Protein AF-A0AA42AV29-F1 (afdb_monomer_lite)

Foldseek 3Di:
DPLDDDPVVCVVCPVVLVVQCPDPDPVSVVVSVVSVVVVVVVVVVVVVVVD

Sequence (51 aa):
MVARFFPSLLSGTGEDLVNLLKEDSETIKEGILHVLARAGGSIREQLALTS

pLDDT: mean 77.79, std 15.46, range [40.03, 91.19]

Structure (mmCIF, N/CA/C/O backbone):
data_AF-A0AA42AV29-F1
#
_entry.id   AF-A0AA42AV29-F1
#
loop_
_atom_site.group_PDB
_atom_site.id
_atom_site.type_symbol
_atom_site.label_atom_id
_atom_site.label_alt_id
_atom_site.label_comp_id
_atom_site.label_asym_id
_atom_site.label_entity_id
_atom_site.label_seq_id
_atom_site.pdbx_PDB_ins_code
_atom_site.Cartn_x
_atom_site.Cartn_y
_atom_site.Cartn_z
_atom_site.occupancy
_atom_site.B_iso_or_equiv
_atom_site.auth_seq_id
_atom_site.auth_comp_id
_atom_site.auth_asym_id
_atom_site.auth_atom_id
_atom_site.pdbx_PDB_model_num
ATOM 1 N N . MET A 1 1 ? 4.410 -18.045 2.532 1.00 40.03 1 MET A N 1
ATOM 2 C CA . MET A 1 1 ? 4.513 -18.081 1.054 1.00 40.03 1 MET A CA 1
ATOM 3 C C . MET A 1 1 ? 3.248 -17.511 0.387 1.00 40.03 1 MET A C 1
ATOM 5 O O . MET A 1 1 ? 2.650 -18.184 -0.430 1.00 40.03 1 MET A O 1
ATOM 9 N N . VAL A 1 2 ? 2.816 -16.276 0.700 1.00 46.09 2 VAL A N 1
ATOM 10 C CA . VAL A 1 2 ? 1.590 -15.694 0.078 1.00 46.09 2 VAL A CA 1
ATOM 11 C C . VAL A 1 2 ? 1.743 -14.222 -0.341 1.00 46.09 2 VAL A C 1
ATOM 13 O O . VAL A 1 2 ? 1.048 -13.757 -1.231 1.00 46.09 2 VAL A O 1
ATOM 16 N N . ALA A 1 3 ? 2.718 -13.479 0.185 1.00 44.19 3 ALA A N 1
ATOM 17 C CA . ALA A 1 3 ? 2.829 -12.040 -0.074 1.00 44.19 3 ALA A CA 1
ATOM 18 C C . ALA A 1 3 ? 3.696 -11.662 -1.296 1.00 44.19 3 ALA A C 1
ATOM 20 O O . ALA A 1 3 ? 4.309 -10.595 -1.277 1.00 44.19 3 ALA A O 1
ATOM 21 N N . ARG A 1 4 ? 3.869 -12.534 -2.308 1.00 52.50 4 ARG A N 1
ATOM 22 C CA . ARG A 1 4 ? 4.736 -12.199 -3.462 1.00 52.50 4 ARG A CA 1
ATOM 23 C C . ARG A 1 4 ? 3.997 -11.602 -4.654 1.00 52.50 4 ARG A C 1
ATOM 25 O O . ARG A 1 4 ? 4.620 -10.815 -5.343 1.00 52.50 4 ARG A O 1
ATOM 32 N N . PHE A 1 5 ? 2.729 -11.895 -4.914 1.00 56.56 5 PHE A N 1
ATOM 33 C CA . PHE A 1 5 ? 2.145 -11.414 -6.166 1.00 56.56 5 PHE A CA 1
ATOM 34 C C . PHE A 1 5 ? 0.643 -11.263 -6.087 1.00 56.56 5 PHE A C 1
ATOM 36 O O . PHE A 1 5 ? -0.066 -12.183 -6.457 1.00 56.56 5 PHE A O 1
ATOM 43 N N . PHE A 1 6 ? 0.183 -10.078 -5.695 1.00 53.47 6 PHE A N 1
ATOM 44 C CA . PHE A 1 6 ? -1.080 -9.562 -6.214 1.00 53.47 6 PHE A 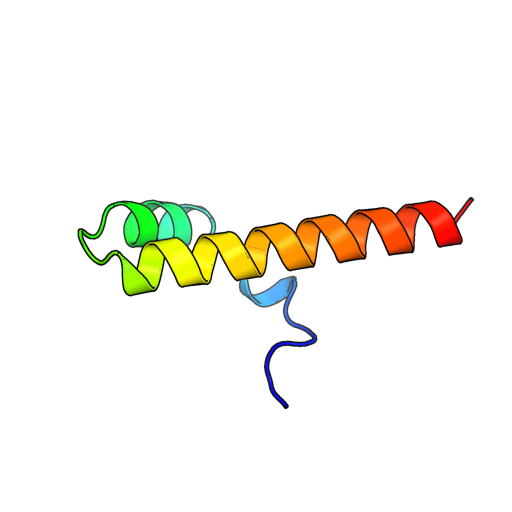CA 1
ATOM 45 C C . PHE A 1 6 ? -1.035 -8.033 -6.347 1.00 53.47 6 PHE A C 1
ATOM 47 O O . PHE A 1 6 ? -1.745 -7.329 -5.633 1.00 53.47 6 PHE A O 1
ATOM 54 N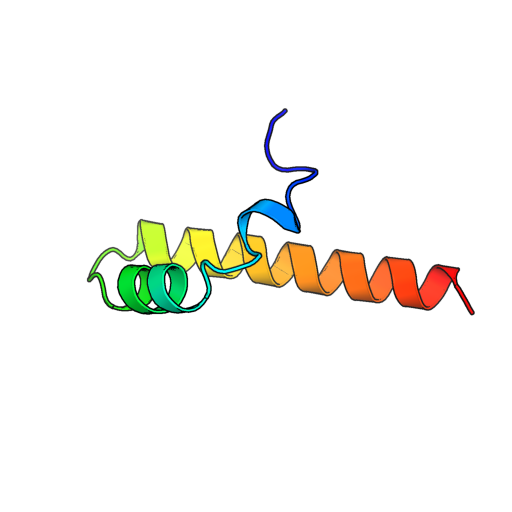 N . PRO A 1 7 ? -0.241 -7.486 -7.286 1.00 52.03 7 PRO A N 1
ATOM 55 C CA . PRO A 1 7 ? -0.425 -6.099 -7.723 1.00 52.03 7 PRO A CA 1
ATOM 56 C C . PRO A 1 7 ? -1.876 -5.840 -8.172 1.00 52.03 7 PRO A C 1
ATOM 58 O O . PRO A 1 7 ? -2.397 -4.743 -8.020 1.00 52.03 7 PRO A O 1
ATOM 61 N N . SER A 1 8 ? -2.550 -6.884 -8.665 1.00 51.97 8 SER A N 1
ATOM 62 C CA . SER A 1 8 ? -3.953 -6.891 -9.077 1.00 51.97 8 SER A CA 1
ATOM 63 C C . SER A 1 8 ? -4.974 -6.991 -7.934 1.00 51.97 8 SER A C 1
ATOM 65 O O . SER A 1 8 ? -6.116 -6.620 -8.174 1.00 51.97 8 SER A O 1
ATOM 67 N N . LEU A 1 9 ? -4.608 -7.406 -6.705 1.00 53.03 9 LEU A N 1
ATOM 68 C CA . LEU A 1 9 ? -5.521 -7.304 -5.542 1.00 53.03 9 LEU A CA 1
ATOM 69 C C . LEU A 1 9 ? -5.755 -5.849 -5.139 1.00 53.03 9 LEU A C 1
ATOM 71 O O . LEU A 1 9 ? -6.754 -5.560 -4.500 1.00 53.03 9 LEU A O 1
ATOM 75 N N . LEU A 1 10 ? -4.833 -4.954 -5.506 1.00 57.06 10 LEU A N 1
ATOM 76 C CA . LEU A 1 10 ? -4.931 -3.529 -5.213 1.00 57.06 10 LEU A CA 1
ATOM 77 C C . LEU A 1 10 ? -5.590 -2.725 -6.344 1.00 57.06 10 LEU A C 1
ATOM 79 O O . LEU A 1 10 ? -5.817 -1.522 -6.208 1.00 57.06 10 LEU A O 1
ATOM 83 N N . SER A 1 11 ? -5.902 -3.373 -7.473 1.00 54.47 11 SER A N 1
ATOM 84 C CA . SER A 1 11 ? -6.618 -2.737 -8.576 1.00 54.47 11 SER A CA 1
ATOM 85 C C . SER A 1 11 ? -8.071 -2.520 -8.157 1.00 54.47 11 SER A C 1
ATOM 87 O O . SER A 1 11 ? -8.858 -3.458 -8.103 1.00 54.47 11 SER A O 1
ATOM 89 N N . GLY A 1 12 ? -8.401 -1.277 -7.802 1.00 64.31 12 GLY A N 1
ATOM 90 C CA . GLY A 1 12 ? -9.738 -0.881 -7.351 1.00 64.31 12 GLY A CA 1
ATOM 91 C C . GLY A 1 12 ? -9.916 -0.767 -5.834 1.00 64.31 12 GLY A C 1
ATOM 92 O O . GLY A 1 12 ? -10.929 -0.233 -5.410 1.00 64.31 12 GLY A O 1
ATOM 93 N N . THR A 1 13 ? -8.937 -1.161 -5.011 1.00 73.50 13 THR A N 1
ATOM 94 C CA . THR A 1 13 ? -9.051 -1.109 -3.534 1.00 73.50 13 THR A CA 1
ATOM 95 C C . THR A 1 13 ? -8.390 0.125 -2.916 1.00 73.50 13 THR A C 1
ATOM 97 O O . THR A 1 13 ? -8.093 0.137 -1.723 1.00 73.50 13 THR A O 1
ATOM 100 N N . GLY A 1 14 ? -8.074 1.153 -3.710 1.00 75.81 14 GLY A N 1
ATOM 101 C CA . GLY A 1 14 ? -7.420 2.364 -3.202 1.00 75.81 14 GLY A CA 1
ATOM 102 C C . GLY A 1 14 ? -8.256 3.052 -2.119 1.00 75.81 14 GLY A C 1
ATOM 103 O O . GLY A 1 14 ? -7.726 3.451 -1.086 1.00 75.81 14 GLY A O 1
ATOM 104 N N . GLU A 1 15 ? -9.571 3.117 -2.323 1.00 82.12 15 GLU A N 1
ATOM 105 C CA . GLU A 1 15 ? -10.518 3.678 -1.354 1.00 82.12 15 GLU A CA 1
ATOM 106 C C . GLU A 1 15 ? -10.643 2.812 -0.096 1.00 82.12 15 GLU A C 1
ATOM 108 O O . GLU A 1 15 ? -10.605 3.338 1.016 1.00 82.12 15 GLU A O 1
ATOM 113 N N . ASP A 1 16 ? -10.685 1.488 -0.253 1.00 82.69 16 ASP A N 1
ATOM 114 C CA . ASP A 1 16 ? -10.695 0.546 0.870 1.00 82.69 16 ASP A CA 1
ATOM 115 C C . ASP A 1 16 ? -9.405 0.630 1.692 1.00 82.69 16 ASP A C 1
ATOM 117 O O . ASP A 1 16 ? -9.448 0.608 2.919 1.00 82.69 16 ASP A O 1
ATOM 121 N N . LEU A 1 17 ? -8.255 0.806 1.035 1.00 82.81 17 LEU A N 1
ATOM 122 C CA . LEU A 1 17 ? -6.967 0.990 1.699 1.00 82.81 17 LEU A CA 1
ATOM 123 C C . LEU A 1 17 ? -6.922 2.307 2.484 1.00 82.81 17 LEU A C 1
ATOM 125 O O . LEU A 1 17 ? -6.429 2.342 3.610 1.00 82.81 17 LEU A O 1
ATOM 129 N N . VAL A 1 18 ? -7.462 3.386 1.913 1.00 83.94 18 VAL A N 1
ATOM 130 C CA . VAL A 1 18 ? -7.592 4.681 2.596 1.00 83.94 18 VAL A CA 1
ATOM 131 C C . VAL A 1 18 ? -8.538 4.577 3.790 1.00 83.94 18 VAL A C 1
ATOM 133 O O . VAL A 1 18 ? -8.275 5.183 4.825 1.00 83.94 18 VAL A O 1
ATOM 136 N N . ASN A 1 19 ? -9.620 3.807 3.685 1.00 87.00 19 ASN A N 1
ATOM 137 C CA . ASN A 1 19 ? -10.524 3.569 4.808 1.00 87.00 19 ASN A CA 1
ATOM 138 C C . ASN A 1 19 ? -9.864 2.725 5.900 1.00 87.00 19 ASN A C 1
ATOM 140 O O . ASN A 1 19 ? -9.987 3.058 7.074 1.00 87.00 19 ASN A O 1
ATOM 144 N N . LEU A 1 20 ? -9.080 1.718 5.521 1.00 84.56 20 LEU A N 1
ATOM 145 C CA . LEU A 1 20 ? -8.325 0.887 6.452 1.00 84.56 20 LEU A CA 1
ATOM 146 C C . LEU A 1 20 ? -7.241 1.685 7.206 1.00 84.56 20 LEU A C 1
ATOM 148 O O . LEU A 1 20 ? -7.005 1.444 8.384 1.00 84.56 20 LEU A O 1
ATOM 152 N N . LEU A 1 21 ? -6.630 2.691 6.568 1.00 85.62 21 LEU A N 1
ATOM 153 C CA . LEU A 1 21 ? -5.692 3.621 7.219 1.00 85.62 21 LEU A CA 1
ATOM 154 C C . LEU A 1 21 ? -6.351 4.553 8.246 1.00 85.62 21 LEU A C 1
ATOM 156 O O . LEU A 1 21 ? -5.660 5.072 9.124 1.00 85.62 21 LEU A O 1
ATOM 160 N N . LYS A 1 22 ? -7.659 4.800 8.126 1.00 87.38 22 LYS A N 1
ATOM 161 C CA . LYS A 1 22 ? -8.411 5.619 9.089 1.00 87.38 22 LYS A CA 1
ATOM 162 C C . LYS A 1 22 ? -8.760 4.844 10.356 1.00 87.38 22 LYS A C 1
ATOM 164 O O . LYS A 1 22 ? -9.146 5.473 11.338 1.00 87.38 22 LYS A O 1
ATOM 169 N N . GLU A 1 23 ? -8.653 3.516 10.349 1.00 87.12 23 GLU A N 1
ATOM 170 C CA . GLU A 1 23 ? -8.840 2.735 11.566 1.00 87.12 23 GLU A CA 1
ATOM 171 C C . GLU A 1 23 ? -7.707 3.004 12.559 1.00 87.12 23 GLU A C 1
ATOM 173 O O . GLU A 1 23 ? -6.534 3.081 12.187 1.00 87.12 23 GLU A O 1
ATOM 178 N N . ASP A 1 24 ? -8.040 3.114 13.848 1.00 87.19 24 ASP A N 1
ATOM 179 C CA . ASP A 1 24 ? -7.060 3.399 14.900 1.00 87.19 24 ASP A CA 1
ATOM 180 C C . ASP A 1 24 ? -6.344 2.132 15.390 1.00 87.19 24 ASP A C 1
ATOM 182 O O . ASP A 1 24 ? -6.287 1.807 16.574 1.00 87.19 24 ASP A O 1
ATOM 186 N N . SER A 1 25 ? -5.839 1.362 14.429 1.00 91.19 25 SER A N 1
ATOM 187 C CA . SER A 1 25 ? -5.088 0.138 14.661 1.00 91.19 25 SER A CA 1
ATOM 188 C C . SER A 1 25 ? -3.668 0.315 14.145 1.00 91.19 25 SER A C 1
ATOM 190 O O . SER A 1 25 ? -3.396 0.220 12.947 1.00 91.19 25 SER A O 1
ATOM 192 N N . GLU A 1 26 ? -2.740 0.555 15.068 1.00 91.19 26 GLU A N 1
ATOM 193 C CA . GLU A 1 26 ? -1.318 0.732 14.753 1.00 91.19 26 GLU A CA 1
ATOM 194 C C . GLU A 1 26 ? -0.737 -0.477 14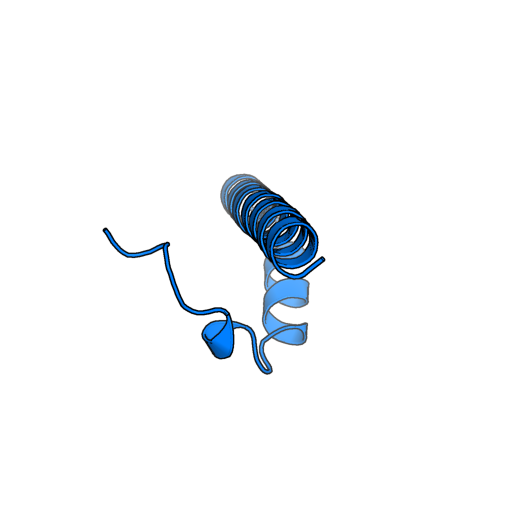.005 1.00 91.19 26 GLU A C 1
ATOM 196 O O . GLU A 1 26 ? 0.045 -0.321 13.071 1.00 91.19 26 GLU A O 1
ATOM 201 N N . THR A 1 27 ? -1.183 -1.694 14.338 1.00 88.56 27 THR A N 1
ATOM 202 C CA . THR A 1 27 ? -0.762 -2.921 13.642 1.00 88.56 27 THR A CA 1
ATOM 203 C C . THR A 1 27 ? -1.176 -2.927 12.171 1.00 88.56 27 THR A C 1
ATOM 205 O O . THR A 1 27 ? -0.413 -3.376 11.315 1.00 88.56 27 THR A O 1
ATOM 208 N N . ILE A 1 28 ? -2.373 -2.424 11.864 1.00 87.00 28 ILE A N 1
ATOM 209 C CA . ILE A 1 28 ? -2.872 -2.342 10.490 1.00 87.00 28 ILE A CA 1
ATOM 210 C C . ILE A 1 28 ? -2.090 -1.283 9.706 1.00 87.00 28 ILE A C 1
ATOM 212 O O . ILE A 1 28 ? -1.620 -1.570 8.603 1.00 87.00 28 ILE A O 1
ATOM 216 N N . LYS A 1 29 ? -1.886 -0.093 10.286 1.00 88.81 29 LYS A N 1
ATOM 217 C CA . LYS A 1 29 ? -1.123 0.998 9.655 1.00 88.81 29 LYS A CA 1
ATOM 218 C C . LYS A 1 29 ? 0.312 0.568 9.330 1.00 88.81 29 LYS A C 1
ATOM 220 O O . LYS A 1 29 ? 0.768 0.765 8.203 1.00 88.81 29 LYS A O 1
ATOM 225 N N . GLU A 1 30 ? 0.988 -0.089 10.273 1.00 90.69 30 GLU A N 1
ATOM 226 C CA . GLU A 1 30 ? 2.347 -0.611 10.081 1.00 90.69 30 GLU A CA 1
ATOM 227 C C . GLU A 1 30 ? 2.399 -1.680 8.977 1.00 90.69 30 GLU A C 1
ATOM 229 O O . GLU A 1 30 ? 3.272 -1.656 8.105 1.00 90.69 30 GLU A O 1
ATOM 234 N N . GLY A 1 31 ? 1.419 -2.591 8.950 1.00 88.44 31 GLY A N 1
ATOM 235 C CA . GLY A 1 31 ? 1.311 -3.606 7.902 1.00 88.44 31 GLY A CA 1
ATOM 236 C C . GLY A 1 31 ? 1.164 -3.002 6.501 1.00 88.44 31 GLY A C 1
ATOM 237 O O . GLY A 1 31 ? 1.847 -3.431 5.566 1.00 88.44 31 GLY A O 1
ATOM 238 N N . ILE A 1 32 ? 0.320 -1.976 6.357 1.00 87.19 32 ILE A N 1
ATOM 239 C CA . ILE A 1 32 ? 0.129 -1.250 5.093 1.00 87.19 32 ILE A CA 1
ATOM 240 C C . ILE A 1 32 ? 1.428 -0.564 4.665 1.00 87.19 32 ILE A C 1
ATOM 242 O O . ILE A 1 32 ? 1.848 -0.712 3.513 1.00 87.19 32 ILE A O 1
ATOM 246 N N . LEU A 1 33 ? 2.094 0.138 5.587 1.00 89.50 33 LEU A N 1
ATOM 247 C CA . LEU A 1 33 ? 3.353 0.827 5.312 1.00 89.50 33 LEU A CA 1
ATOM 248 C C . LEU A 1 33 ? 4.420 -0.143 4.790 1.00 89.50 33 LEU A C 1
ATOM 250 O O . LEU A 1 33 ? 5.059 0.124 3.769 1.00 89.50 33 LEU A O 1
ATOM 254 N N . HIS A 1 34 ? 4.567 -1.302 5.435 1.00 89.06 34 HIS A N 1
ATOM 255 C CA . HIS A 1 34 ? 5.543 -2.315 5.045 1.00 89.06 34 HIS A CA 1
ATOM 256 C C . HIS A 1 34 ? 5.277 -2.876 3.638 1.00 89.06 34 HIS A C 1
ATOM 258 O O . HIS A 1 34 ? 6.200 -3.031 2.832 1.00 89.06 34 HIS A O 1
ATOM 264 N N . VAL A 1 35 ? 4.011 -3.161 3.315 1.00 86.69 35 VAL A N 1
ATOM 265 C CA . VAL A 1 35 ? 3.617 -3.659 1.988 1.00 86.69 35 VAL A CA 1
ATOM 266 C C . VAL A 1 35 ? 3.895 -2.615 0.905 1.00 86.69 35 VAL A C 1
ATOM 268 O O . VAL A 1 35 ? 4.483 -2.960 -0.123 1.00 86.69 35 VAL A O 1
ATOM 271 N N . LEU A 1 36 ? 3.532 -1.348 1.138 1.00 88.88 36 LEU A N 1
ATOM 272 C CA . LEU A 1 36 ? 3.767 -0.260 0.184 1.00 88.88 36 LEU A CA 1
ATOM 273 C C . LEU A 1 36 ? 5.261 0.002 -0.035 1.00 88.88 36 LEU A C 1
ATOM 275 O O . LEU A 1 36 ? 5.698 0.117 -1.181 1.00 88.88 36 LEU A O 1
ATOM 279 N N . ALA A 1 37 ? 6.061 0.028 1.035 1.00 89.31 37 ALA A N 1
ATOM 280 C CA . ALA A 1 37 ? 7.511 0.194 0.943 1.00 89.31 37 ALA A CA 1
ATOM 281 C C . ALA A 1 37 ? 8.154 -0.920 0.102 1.00 89.31 37 ALA A C 1
ATOM 283 O O . ALA A 1 37 ? 8.971 -0.655 -0.785 1.00 89.31 37 ALA A O 1
ATOM 284 N N . ARG A 1 38 ? 7.735 -2.172 0.326 1.00 88.19 38 ARG A N 1
ATOM 285 C CA . ARG A 1 38 ? 8.219 -3.326 -0.435 1.00 88.19 38 ARG A CA 1
ATOM 286 C C . ARG A 1 38 ? 7.798 -3.269 -1.904 1.00 88.19 38 ARG A C 1
ATOM 288 O O . ARG A 1 38 ? 8.630 -3.522 -2.772 1.00 88.19 38 ARG A O 1
ATOM 295 N N . ALA A 1 39 ? 6.547 -2.908 -2.193 1.00 85.62 39 ALA A N 1
ATOM 296 C CA . ALA A 1 39 ? 6.062 -2.747 -3.564 1.00 85.62 39 ALA A CA 1
ATOM 297 C C . ALA A 1 39 ? 6.841 -1.653 -4.314 1.00 85.62 39 ALA A C 1
ATOM 299 O O . ALA A 1 39 ? 7.315 -1.893 -5.424 1.00 85.62 39 ALA A O 1
ATOM 300 N N . GLY A 1 40 ? 7.047 -0.490 -3.686 1.00 86.06 40 GLY A N 1
ATOM 301 C CA . GLY A 1 40 ? 7.847 0.600 -4.249 1.00 86.06 40 GLY A CA 1
ATOM 302 C C . GLY A 1 40 ? 9.299 0.195 -4.525 1.00 86.06 40 GLY A C 1
ATOM 303 O O . GLY A 1 40 ? 9.837 0.524 -5.582 1.00 86.06 40 GLY A O 1
ATOM 304 N N . GLY A 1 41 ? 9.917 -0.571 -3.618 1.00 88.25 41 GLY A N 1
ATOM 305 C CA . GLY A 1 41 ? 11.248 -1.152 -3.817 1.00 88.25 41 GLY A CA 1
ATOM 306 C C . GLY A 1 41 ? 11.311 -2.078 -5.034 1.00 88.25 41 GLY A C 1
ATOM 307 O O . GLY A 1 41 ? 12.148 -1.877 -5.911 1.00 88.25 41 GLY A O 1
ATOM 308 N N . SER A 1 42 ? 10.374 -3.026 -5.144 1.00 86.25 42 SER A N 1
ATOM 309 C CA . SER A 1 42 ? 10.308 -3.946 -6.286 1.00 86.25 42 SER A CA 1
ATOM 310 C C . SER A 1 42 ? 10.027 -3.240 -7.616 1.00 86.25 42 SER A C 1
ATOM 312 O O . SER A 1 42 ? 10.601 -3.623 -8.629 1.00 86.25 42 SER A O 1
ATOM 314 N N . ILE A 1 43 ? 9.194 -2.192 -7.640 1.00 87.44 43 ILE A N 1
ATOM 315 C CA . ILE A 1 43 ? 8.976 -1.381 -8.851 1.00 87.44 43 ILE A CA 1
ATOM 316 C C . ILE A 1 43 ? 10.283 -0.705 -9.278 1.00 87.44 43 ILE A C 1
ATOM 318 O O . ILE A 1 43 ? 10.649 -0.773 -10.448 1.00 87.44 43 ILE A O 1
ATOM 322 N N . ARG A 1 44 ? 11.016 -0.097 -8.334 1.00 88.38 44 ARG A N 1
ATOM 323 C CA . ARG A 1 44 ? 12.331 0.508 -8.600 1.00 88.38 44 ARG A CA 1
ATOM 324 C C . ARG A 1 44 ? 13.329 -0.498 -9.169 1.00 88.38 44 ARG A C 1
ATOM 326 O O . ARG A 1 44 ? 14.021 -0.176 -10.128 1.00 88.38 44 ARG A O 1
ATOM 333 N N . GLU A 1 45 ? 13.396 -1.697 -8.595 1.00 90.81 45 GLU A N 1
ATOM 334 C CA . GLU A 1 45 ? 14.257 -2.780 -9.086 1.00 90.81 45 GLU A CA 1
ATOM 335 C C . GLU A 1 45 ? 13.873 -3.212 -10.503 1.00 9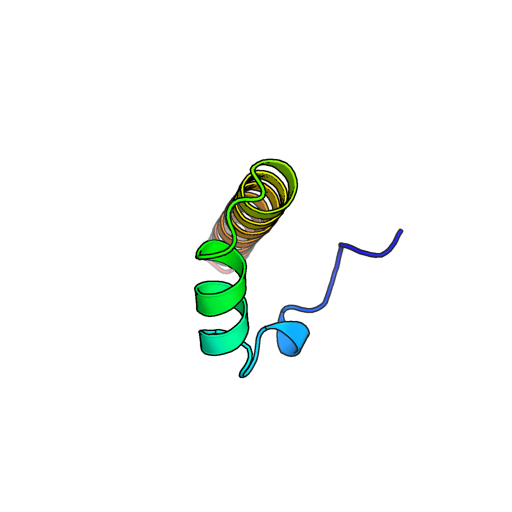0.81 45 GLU A C 1
ATOM 337 O O . GLU A 1 45 ? 14.741 -3.337 -11.361 1.00 90.81 45 GLU A O 1
ATOM 342 N N . GLN A 1 46 ? 12.580 -3.412 -10.772 1.00 86.12 46 GLN A N 1
ATOM 343 C CA . GLN A 1 46 ? 12.106 -3.798 -12.103 1.00 86.12 46 GLN A CA 1
ATOM 344 C C . GLN A 1 46 ? 12.402 -2.718 -13.147 1.00 86.12 46 GLN A C 1
ATOM 346 O O . GLN A 1 46 ? 12.906 -3.051 -14.213 1.00 86.12 46 GLN A O 1
ATOM 351 N N . LEU A 1 47 ? 12.176 -1.440 -12.823 1.00 84.75 47 LEU A N 1
ATOM 352 C CA . LEU A 1 47 ? 12.499 -0.319 -13.712 1.00 84.75 47 LEU A CA 1
ATOM 353 C C . LEU A 1 47 ? 13.997 -0.245 -14.033 1.00 84.75 47 LEU A C 1
ATOM 355 O O . LEU A 1 47 ? 14.362 0.003 -15.182 1.00 84.75 47 LEU A O 1
ATOM 359 N N . ALA A 1 48 ? 14.855 -0.502 -13.042 1.00 89.44 48 ALA A N 1
ATOM 360 C CA . ALA A 1 48 ? 16.303 -0.539 -13.231 1.00 89.44 48 ALA A CA 1
ATOM 361 C C . ALA A 1 48 ? 16.767 -1.706 -14.124 1.00 89.44 48 ALA A C 1
ATOM 363 O 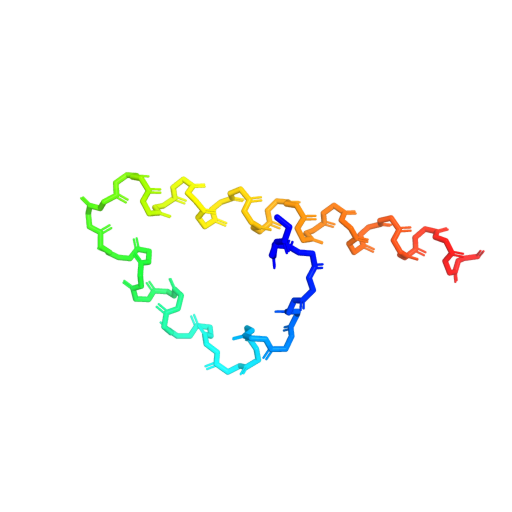O . ALA A 1 48 ? 17.780 -1.578 -14.802 1.00 89.44 48 ALA A O 1
ATOM 364 N N . LEU A 1 49 ? 16.040 -2.830 -14.135 1.00 87.06 49 LEU A N 1
ATOM 365 C CA . LEU A 1 49 ? 16.334 -3.994 -14.984 1.00 87.06 49 LEU A CA 1
ATOM 366 C C . LEU A 1 49 ? 15.860 -3.823 -16.433 1.00 87.06 49 LEU A C 1
ATOM 368 O O . LEU A 1 49 ? 16.394 -4.472 -17.326 1.00 87.06 49 LEU A O 1
ATOM 372 N N . THR A 1 50 ? 14.849 -2.987 -16.666 1.00 80.88 50 THR A N 1
ATOM 373 C CA . THR A 1 50 ? 14.300 -2.695 -18.002 1.00 80.88 50 THR A CA 1
ATOM 374 C C . THR A 1 50 ? 14.975 -1.508 -18.708 1.00 80.88 50 THR A C 1
ATOM 376 O O . THR A 1 50 ? 14.388 -0.956 -19.637 1.00 80.88 50 THR A O 1
ATOM 379 N N . SER A 1 51 ? 16.172 -1.100 -18.266 1.00 56.06 51 SER A N 1
ATOM 380 C CA . SER A 1 51 ? 16.969 -0.005 -18.854 1.00 56.06 51 SER A CA 1
ATOM 381 C C . SER A 1 51 ? 18.098 -0.507 -19.749 1.00 56.06 51 SER A C 1
ATOM 383 O O . SER A 1 51 ? 18.678 -1.566 -19.425 1.00 56.06 51 SER A O 1
#

Radius of gyration: 12.84 Å; chains: 1; bounding box: 28×24×34 Å

Secondary structure (DSSP, 8-state):
--TT--GGGGTT-HHHHHHHHTSS-HHHHHHHHHHHHHHHHHHHHHHHHT-

Organism: Papave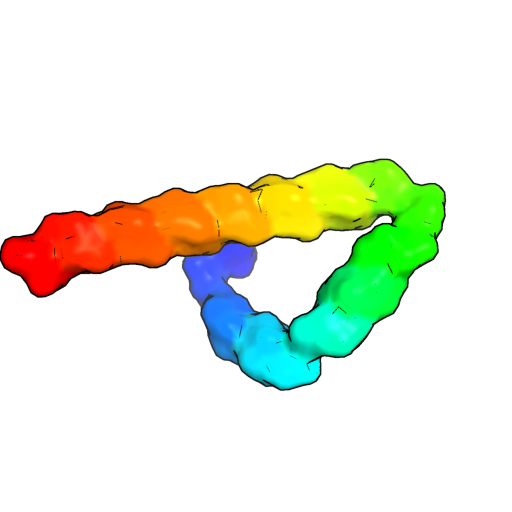r nudicaule (NCBI:txid74823)